Protein AF-A0A1U7HPR0-F1 (afdb_monomer)

Mean predicted aligned error: 5.48 Å

Solvent-accessible surface area (backbone atoms only — not comparable to full-atom values): 3078 Å² total; per-residue (Å²): 130,82,76,76,55,69,67,59,57,51,53,53,49,51,39,47,78,70,61,75,49,54,62,64,54,48,13,62,75,71,75,48,52,45,68,54,48,52,56,49,51,55,62,54,52,67,69,70,74,124

InterPro domains:
 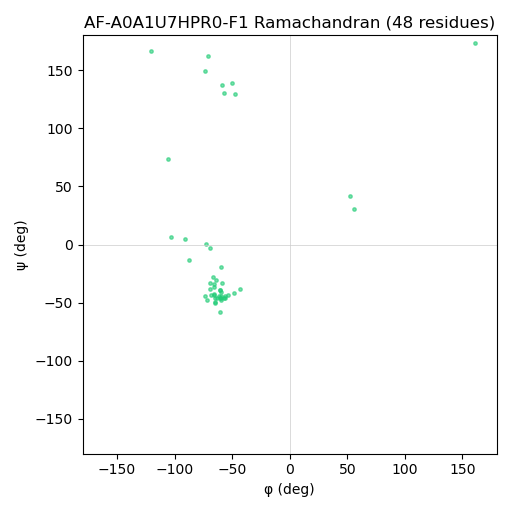 IPR009057 Homedomain-like superfamily [SSF46689] (1-45)
  IPR036388 Winged helix-like DNA-binding domain superfamily [G3DSA:1.10.10.10] (1-48)
  IPR055247 Insertion element IS150 protein InsJ-like, helix-turn-helix domain [PF13518] (9-46)

Radius of gyration: 10.56 Å; Cα contacts (8 Å, |Δi|>4): 29; chains: 1; bounding box: 26×17×31 Å

Foldseek 3Di:
DPPDPPVLLVVLVVCVVVCVDDLCVSCVVSVHDSVVSVVSVVVVVVVVPD

Organism: NCBI:txid1921803

pLDDT: mean 85.11, std 16.3, range [40.84, 97.19]

Structure (mmCIF, N/CA/C/O backbone):
data_AF-A0A1U7HPR0-F1
#
_entry.id   AF-A0A1U7HPR0-F1
#
loop_
_atom_site.group_PDB
_atom_site.id
_atom_site.type_symbol
_atom_site.label_atom_id
_atom_site.label_alt_id
_atom_site.label_comp_id
_atom_site.label_asym_id
_atom_site.label_entity_id
_atom_site.label_seq_id
_atom_site.pdbx_PDB_ins_code
_atom_site.Cartn_x
_atom_site.Cartn_y
_atom_site.Cartn_z
_atom_site.occupancy
_atom_site.B_iso_or_equiv
_atom_site.auth_seq_id
_atom_site.auth_comp_id
_atom_site.auth_asym_id
_atom_site.auth_atom_id
_atom_site.pdbx_PDB_model_num
ATOM 1 N N . MET A 1 1 ? -16.238 -10.917 1.707 1.00 50.12 1 MET A N 1
ATOM 2 C CA . MET A 1 1 ? -15.283 -9.782 1.703 1.00 50.12 1 MET A CA 1
ATOM 3 C C . MET A 1 1 ? -15.682 -8.833 0.586 1.00 50.12 1 MET A C 1
ATOM 5 O O . MET A 1 1 ? -15.667 -9.261 -0.561 1.00 50.12 1 MET A O 1
ATOM 9 N N . LYS A 1 2 ? -16.083 -7.589 0.889 1.00 52.62 2 LYS A N 1
ATOM 10 C CA . LYS A 1 2 ? -16.255 -6.576 -0.167 1.00 52.62 2 LYS A CA 1
ATOM 11 C C . LYS A 1 2 ? -14.905 -6.4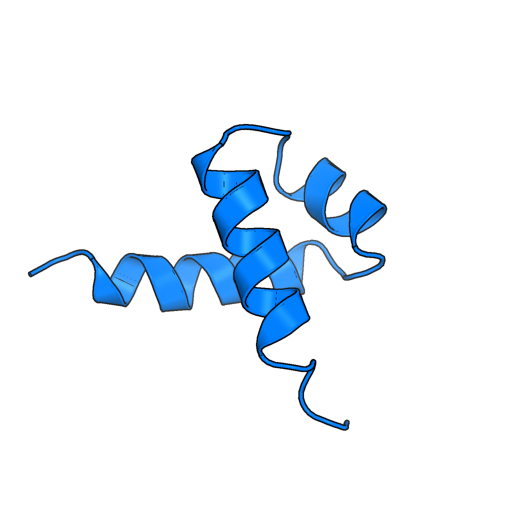02 -0.882 1.00 52.62 2 LYS A C 1
ATOM 13 O O . LYS A 1 2 ? -13.881 -6.394 -0.192 1.00 52.62 2 LYS A O 1
ATOM 18 N N . PRO A 1 3 ? -14.862 -6.310 -2.222 1.00 59.66 3 PRO A N 1
ATOM 19 C CA . PRO A 1 3 ? -13.622 -5.978 -2.902 1.00 59.66 3 PRO A CA 1
ATOM 20 C C . PRO A 1 3 ? -13.135 -4.641 -2.344 1.00 59.66 3 PRO A C 1
ATOM 22 O O . PRO A 1 3 ? -13.914 -3.696 -2.243 1.00 59.66 3 PRO A O 1
ATOM 25 N N . TYR A 1 4 ? -11.862 -4.569 -1.946 1.00 61.50 4 TYR A N 1
ATOM 26 C CA . TYR A 1 4 ? -11.228 -3.276 -1.716 1.00 61.50 4 TYR A CA 1
ATOM 27 C C . TYR A 1 4 ? -11.540 -2.374 -2.909 1.00 61.50 4 TYR A C 1
ATOM 29 O O . TYR A 1 4 ? -11.369 -2.814 -4.052 1.00 61.50 4 TYR A O 1
ATOM 37 N N . SER A 1 5 ? -12.018 -1.159 -2.637 1.00 74.06 5 SER A N 1
ATOM 38 C CA . SER A 1 5 ? -12.311 -0.173 -3.673 1.00 74.06 5 SER A CA 1
ATOM 39 C C . SER A 1 5 ? -11.101 -0.047 -4.600 1.00 74.06 5 SER A C 1
ATOM 41 O O . SER A 1 5 ? -9.964 -0.064 -4.120 1.00 74.06 5 SER A O 1
ATOM 43 N N . LEU A 1 6 ? -11.334 0.052 -5.913 1.00 72.56 6 LEU A N 1
ATOM 44 C CA . LEU A 1 6 ? -10.290 0.246 -6.937 1.00 72.56 6 LEU A CA 1
ATOM 45 C C . LEU A 1 6 ? -9.249 1.294 -6.512 1.00 72.56 6 LEU A C 1
ATOM 47 O O . LEU A 1 6 ? -8.048 1.073 -6.657 1.00 72.56 6 LEU A O 1
ATOM 51 N N . ASP A 1 7 ? -9.731 2.348 -5.859 1.00 86.50 7 ASP A N 1
ATOM 52 C CA . ASP A 1 7 ? -8.959 3.442 -5.282 1.00 86.50 7 ASP A CA 1
ATOM 53 C C . ASP A 1 7 ? -7.845 2.989 -4.311 1.00 86.50 7 ASP A C 1
ATOM 55 O O . ASP A 1 7 ? -6.706 3.440 -4.417 1.00 86.50 7 ASP A O 1
ATOM 59 N N . LEU A 1 8 ? -8.109 2.025 -3.413 1.00 90.31 8 LEU A N 1
ATOM 60 C CA . LEU A 1 8 ? -7.094 1.530 -2.470 1.00 90.31 8 LEU A CA 1
ATOM 61 C C . LEU A 1 8 ? -5.964 0.803 -3.203 1.00 90.31 8 LEU A C 1
ATOM 63 O O . LEU A 1 8 ? -4.792 0.969 -2.874 1.00 90.31 8 LEU A O 1
ATOM 67 N N . ARG A 1 9 ? -6.318 -0.021 -4.194 1.00 90.88 9 ARG A N 1
ATOM 68 C CA . ARG A 1 9 ? -5.337 -0.785 -4.970 1.00 90.88 9 ARG A CA 1
ATOM 69 C C . ARG A 1 9 ? -4.441 0.151 -5.772 1.00 90.88 9 ARG A C 1
ATOM 71 O O . ARG A 1 9 ? -3.227 -0.004 -5.722 1.00 90.88 9 ARG A O 1
ATOM 78 N N . GLN A 1 10 ? -5.038 1.140 -6.436 1.00 91.12 10 GLN A N 1
ATOM 79 C CA . GLN A 1 10 ? -4.306 2.161 -7.184 1.00 91.12 10 GLN A CA 1
ATOM 80 C C . GLN A 1 10 ? -3.366 2.957 -6.273 1.00 91.12 10 GLN A C 1
ATOM 82 O O . GLN A 1 10 ? -2.190 3.085 -6.595 1.00 91.12 10 GLN A O 1
ATOM 87 N N . LYS A 1 11 ? -3.829 3.399 -5.097 1.00 93.69 11 LYS A N 1
ATOM 88 C CA . LYS A 1 11 ? -2.986 4.118 -4.126 1.00 93.69 11 LYS A CA 1
ATOM 89 C C . LYS A 1 11 ? -1.797 3.294 -3.626 1.00 93.69 11 LYS A C 1
ATOM 91 O O . LYS A 1 11 ? -0.714 3.846 -3.470 1.00 93.69 11 LYS A O 1
ATOM 96 N N . ILE A 1 12 ? -1.975 1.989 -3.393 1.00 94.31 12 ILE A N 1
ATOM 97 C CA . ILE A 1 12 ? -0.869 1.100 -2.995 1.00 94.31 12 ILE A CA 1
ATOM 98 C C . ILE A 1 12 ? 0.163 0.971 -4.121 1.00 94.31 12 ILE A C 1
ATOM 100 O O . ILE A 1 12 ? 1.357 1.023 -3.839 1.00 94.31 12 ILE A O 1
ATOM 104 N N . VAL A 1 13 ? -0.282 0.800 -5.371 1.00 93.00 13 VAL A N 1
ATOM 105 C CA . VAL A 1 13 ? 0.622 0.684 -6.529 1.00 93.00 13 VAL A CA 1
ATOM 106 C C . VAL A 1 13 ? 1.384 1.984 -6.744 1.00 93.00 13 VAL A C 1
ATOM 108 O O . VAL A 1 13 ? 2.602 1.948 -6.791 1.00 93.00 13 VAL A O 1
ATOM 111 N N . ILE A 1 14 ? 0.702 3.131 -6.773 1.00 94.00 14 ILE A N 1
ATOM 112 C CA . ILE A 1 14 ? 1.346 4.442 -6.948 1.00 94.00 14 ILE A CA 1
ATOM 113 C C . ILE A 1 14 ? 2.404 4.679 -5.865 1.00 94.00 14 ILE A C 1
ATOM 115 O O . ILE A 1 14 ? 3.529 5.044 -6.181 1.00 94.00 14 ILE A O 1
ATOM 119 N N . ALA A 1 15 ? 2.085 4.403 -4.597 1.00 95.50 15 ALA A N 1
ATOM 120 C CA . ALA A 1 15 ? 3.049 4.558 -3.508 1.00 95.50 15 ALA A CA 1
ATOM 121 C C . ALA A 1 15 ? 4.254 3.604 -3.630 1.00 95.50 15 ALA A C 1
ATOM 123 O O . ALA A 1 15 ? 5.350 3.939 -3.183 1.00 95.50 15 ALA A O 1
ATOM 124 N N . TYR A 1 16 ? 4.062 2.417 -4.215 1.00 94.69 16 TYR A N 1
ATOM 125 C CA . TYR A 1 16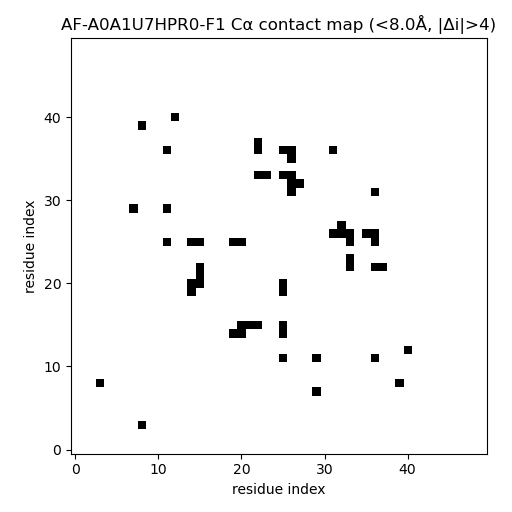 ? 5.150 1.485 -4.507 1.00 94.69 16 TYR A CA 1
ATOM 126 C C . TYR A 1 16 ? 6.035 1.978 -5.659 1.00 94.69 16 TYR A C 1
ATOM 128 O O . TYR A 1 16 ? 7.251 2.016 -5.497 1.00 94.69 16 TYR A O 1
ATOM 136 N N . GLU A 1 17 ? 5.434 2.413 -6.771 1.00 93.25 17 GLU A N 1
ATOM 137 C CA . GLU A 1 17 ? 6.141 2.977 -7.933 1.00 93.25 17 GLU A CA 1
ATOM 138 C C . GLU A 1 17 ? 6.934 4.239 -7.558 1.00 93.25 17 GLU A C 1
ATOM 140 O O . GLU A 1 17 ? 8.082 4.407 -7.962 1.00 93.25 17 GLU A O 1
ATOM 145 N N . ASN A 1 18 ? 6.365 5.084 -6.694 1.00 95.31 18 ASN A N 1
ATOM 146 C CA . ASN A 1 18 ? 7.019 6.274 -6.142 1.00 95.31 18 ASN A CA 1
ATOM 147 C C . ASN A 1 18 ? 8.109 5.956 -5.101 1.00 95.31 18 ASN A C 1
ATOM 149 O O . ASN A 1 18 ? 8.690 6.876 -4.528 1.00 95.31 18 ASN A O 1
ATOM 153 N N . GLN A 1 19 ? 8.364 4.676 -4.803 1.00 93.75 19 GLN A N 1
ATOM 154 C CA . GLN A 1 19 ? 9.340 4.232 -3.805 1.00 93.75 19 GLN A CA 1
ATOM 155 C C . GLN A 1 19 ? 9.096 4.826 -2.400 1.00 93.75 19 GLN A C 1
ATOM 157 O O . GLN A 1 19 ? 10.021 4.967 -1.603 1.00 93.75 19 GLN A O 1
ATOM 162 N N . GLU A 1 20 ? 7.835 5.112 -2.042 1.00 95.25 20 GLU A N 1
ATOM 163 C CA . GLU A 1 20 ? 7.449 5.711 -0.747 1.00 95.25 20 GLU A CA 1
ATOM 164 C C . GLU A 1 20 ? 7.653 4.755 0.449 1.00 95.25 20 GLU A C 1
ATOM 166 O O . GLU A 1 20 ? 7.402 5.109 1.604 1.00 95.25 20 GLU A O 1
ATOM 171 N N . GLY A 1 21 ? 8.081 3.519 0.189 1.00 93.69 21 GLY A N 1
ATOM 172 C CA . GLY A 1 21 ? 8.503 2.567 1.203 1.00 93.69 21 GLY A CA 1
ATOM 173 C C . GLY A 1 21 ? 8.501 1.120 0.723 1.00 93.69 21 GLY A C 1
ATOM 174 O O . GLY A 1 21 ? 8.027 0.766 -0.354 1.00 93.69 21 GLY A O 1
ATOM 175 N N . SER A 1 22 ? 9.006 0.245 1.583 1.00 95.00 22 SER A N 1
ATOM 176 C CA . SER A 1 22 ? 8.977 -1.204 1.382 1.00 95.00 22 SER A CA 1
ATOM 177 C C . SER A 1 22 ? 7.563 -1.789 1.531 1.00 95.00 22 SER A C 1
ATOM 179 O O . SER A 1 22 ? 6.685 -1.204 2.166 1.00 95.00 22 SER A O 1
ATOM 181 N N . ILE A 1 23 ? 7.347 -3.013 1.029 1.00 94.50 23 ILE A N 1
ATOM 182 C CA . ILE A 1 23 ? 6.059 -3.740 1.102 1.00 94.50 23 ILE A CA 1
ATOM 183 C C . ILE A 1 23 ? 5.455 -3.725 2.517 1.00 94.50 23 ILE A C 1
ATOM 185 O O . ILE A 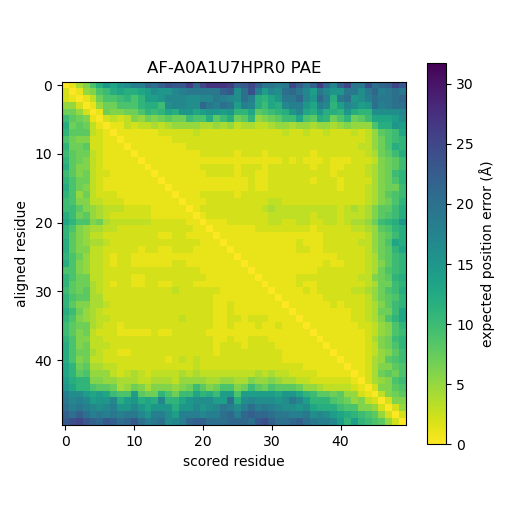1 23 ? 4.250 -3.535 2.680 1.00 94.50 23 ILE A O 1
ATOM 189 N N . ARG A 1 24 ? 6.283 -3.904 3.555 1.00 95.62 24 ARG A N 1
ATOM 190 C CA . ARG A 1 24 ? 5.836 -3.900 4.958 1.00 95.62 24 ARG A CA 1
ATOM 191 C C . ARG A 1 24 ? 5.397 -2.508 5.427 1.00 95.62 24 ARG A C 1
ATOM 193 O O . ARG A 1 24 ? 4.415 -2.398 6.158 1.00 95.62 24 ARG A O 1
ATOM 200 N N . GLN A 1 25 ? 6.098 -1.457 5.001 1.00 97.19 25 GLN A N 1
ATOM 201 C CA . GLN A 1 25 ? 5.744 -0.071 5.323 1.00 97.19 25 GLN A CA 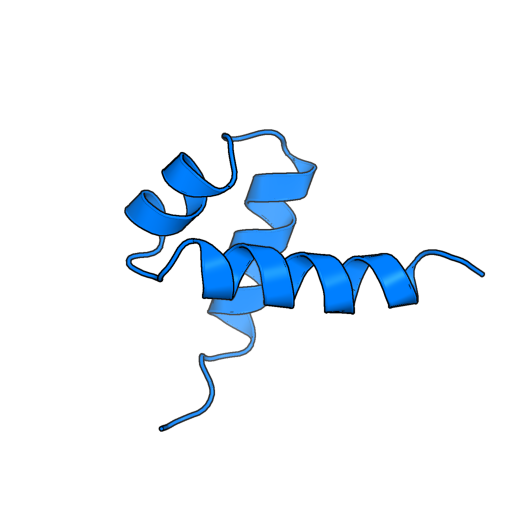1
ATOM 202 C C . GLN A 1 25 ? 4.439 0.335 4.632 1.00 97.19 25 GLN A C 1
ATOM 204 O O . GLN A 1 25 ? 3.548 0.879 5.285 1.00 97.19 25 GLN A O 1
ATOM 209 N N . LEU A 1 26 ? 4.277 -0.020 3.353 1.00 96.25 26 LEU A N 1
ATOM 210 C CA . LEU A 1 26 ? 3.034 0.200 2.611 1.00 96.25 26 LEU A CA 1
ATOM 211 C C . LEU A 1 26 ? 1.865 -0.563 3.249 1.00 96.25 26 LEU A C 1
ATOM 213 O O . LEU A 1 26 ? 0.806 0.014 3.484 1.00 96.25 26 LEU A O 1
ATOM 217 N N . ALA A 1 27 ? 2.068 -1.825 3.632 1.00 96.56 27 ALA A N 1
ATOM 218 C CA . ALA A 1 27 ? 1.051 -2.619 4.318 1.00 96.56 27 ALA A CA 1
ATOM 219 C C . ALA A 1 27 ? 0.557 -1.946 5.612 1.00 96.56 27 ALA A C 1
ATOM 221 O O . ALA A 1 27 ? -0.650 -1.798 5.816 1.00 96.56 27 ALA A O 1
ATOM 222 N N . LYS A 1 28 ? 1.484 -1.450 6.443 1.00 97.06 28 LYS A N 1
ATOM 223 C CA . LYS A 1 28 ? 1.153 -0.710 7.669 1.00 97.06 28 LYS A CA 1
ATOM 224 C C . LYS A 1 28 ? 0.398 0.591 7.370 1.00 97.06 28 LYS A C 1
ATOM 226 O O . LYS A 1 28 ? -0.617 0.853 8.012 1.00 97.06 28 LYS A O 1
ATOM 231 N N . ARG A 1 29 ? 0.853 1.380 6.388 1.00 95.62 29 ARG A N 1
ATOM 232 C CA . ARG A 1 29 ? 0.226 2.655 5.986 1.00 95.62 29 ARG A CA 1
ATOM 233 C C . ARG A 1 29 ? -1.215 2.472 5.516 1.00 95.62 29 ARG A C 1
ATOM 235 O O . ARG A 1 29 ? -2.091 3.227 5.921 1.00 95.62 29 ARG A O 1
ATOM 242 N N . PHE A 1 30 ? -1.460 1.451 4.700 1.00 94.44 30 PHE A N 1
ATOM 243 C CA . PHE A 1 30 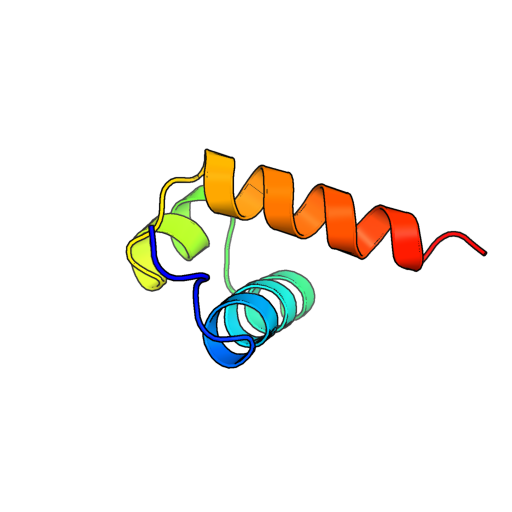? -2.776 1.170 4.124 1.00 94.44 30 PHE A CA 1
ATOM 244 C C . PHE A 1 30 ? -3.632 0.219 4.973 1.00 94.44 30 PHE A C 1
ATOM 246 O O . PHE A 1 30 ? -4.735 -0.132 4.559 1.00 94.44 30 PHE A O 1
ATOM 253 N N . LYS A 1 31 ? -3.158 -0.178 6.165 1.00 95.25 31 LYS A N 1
ATOM 254 C CA . LYS A 1 31 ? -3.845 -1.102 7.088 1.00 95.25 31 LYS A CA 1
ATOM 255 C C . LYS A 1 31 ? -4.264 -2.417 6.410 1.00 95.25 31 LYS A C 1
ATOM 257 O O . LYS A 1 31 ? -5.359 -2.930 6.632 1.00 95.25 31 LYS A O 1
ATOM 262 N N . VAL A 1 32 ? -3.379 -2.964 5.580 1.00 94.44 32 VAL A N 1
ATOM 263 C CA . VAL A 1 32 ? -3.548 -4.258 4.900 1.00 94.44 32 VAL A CA 1
ATOM 264 C C . VAL A 1 32 ? -2.422 -5.211 5.288 1.00 94.44 32 VAL A C 1
ATOM 266 O O . VAL A 1 32 ? -1.406 -4.799 5.842 1.00 94.44 32 VAL A O 1
ATOM 269 N N . SER A 1 33 ? -2.574 -6.501 4.990 1.00 96.50 33 SER A N 1
ATOM 270 C CA . SER A 1 33 ? -1.481 -7.453 5.198 1.00 96.50 33 SER A CA 1
ATOM 271 C C . SER A 1 33 ? -0.371 -7.278 4.147 1.00 96.50 33 SER A C 1
ATOM 273 O O . SER A 1 33 ? -0.657 -6.937 2.994 1.00 96.50 33 SER A O 1
ATOM 275 N N . PRO A 1 34 ? 0.900 -7.559 4.486 1.00 96.00 34 PRO A N 1
ATOM 276 C CA . PRO A 1 34 ? 1.998 -7.544 3.515 1.00 96.00 34 PRO A CA 1
ATOM 277 C C . PRO A 1 34 ? 1.771 -8.525 2.354 1.00 96.00 34 PRO A C 1
ATOM 279 O O . PRO A 1 34 ? 2.098 -8.206 1.212 1.00 96.00 34 PRO A O 1
ATOM 282 N N . ASP A 1 35 ? 1.125 -9.668 2.597 1.00 95.88 35 ASP A N 1
ATOM 283 C CA . ASP A 1 35 ? 0.723 -10.605 1.538 1.00 95.88 35 ASP A CA 1
ATOM 284 C C . ASP A 1 35 ? -0.350 -10.041 0.602 1.00 95.88 35 ASP A C 1
ATOM 286 O O . ASP A 1 35 ? -0.429 -10.435 -0.564 1.00 95.88 35 ASP A O 1
ATOM 290 N N . CYS A 1 36 ? -1.197 -9.124 1.082 1.00 94.06 36 CYS A N 1
ATOM 291 C CA . CYS A 1 36 ? -2.136 -8.405 0.226 1.00 94.06 36 CYS A CA 1
ATOM 292 C C . CYS A 1 36 ? -1.370 -7.525 -0.766 1.00 94.06 36 CYS A C 1
ATOM 294 O O . CYS A 1 36 ? -1.575 -7.661 -1.970 1.00 94.06 36 CYS A O 1
ATOM 296 N N . VAL A 1 37 ? -0.425 -6.718 -0.273 1.00 94.69 37 VAL A N 1
ATOM 297 C CA . VAL A 1 37 ? 0.431 -5.855 -1.103 1.00 94.69 37 VAL A CA 1
ATOM 298 C C . VAL A 1 37 ? 1.252 -6.687 -2.091 1.00 94.69 37 VAL A C 1
ATOM 300 O O . VAL A 1 37 ? 1.246 -6.404 -3.283 1.00 94.69 37 VAL A O 1
ATOM 303 N N . ARG A 1 38 ? 1.884 -7.780 -1.644 1.00 94.44 38 ARG A N 1
ATOM 304 C CA . ARG A 1 38 ? 2.675 -8.658 -2.522 1.00 94.44 38 ARG A CA 1
ATOM 3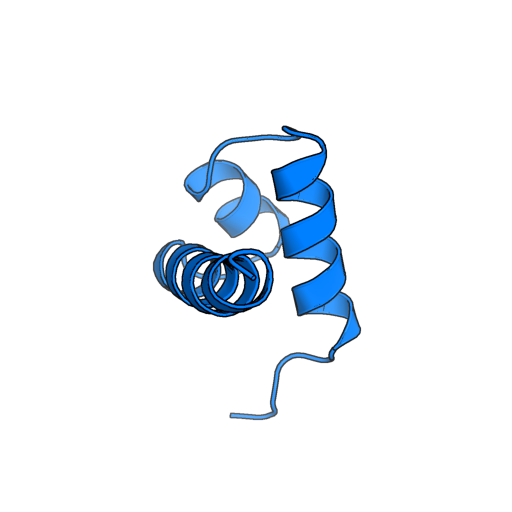05 C C . ARG A 1 38 ? 1.843 -9.262 -3.655 1.00 94.44 38 ARG A C 1
ATOM 307 O O . ARG A 1 38 ? 2.270 -9.241 -4.807 1.00 94.44 38 ARG A O 1
ATOM 314 N N . ARG A 1 39 ? 0.661 -9.810 -3.345 1.00 94.19 39 ARG A N 1
ATOM 315 C CA . ARG A 1 39 ? -0.242 -10.387 -4.360 1.00 94.19 39 ARG A CA 1
ATOM 316 C C . ARG A 1 39 ? -0.778 -9.326 -5.314 1.00 94.19 39 ARG A C 1
ATOM 318 O O . ARG A 1 39 ? -0.935 -9.614 -6.498 1.00 94.19 39 ARG A O 1
ATOM 325 N N . LEU A 1 40 ? -1.040 -8.126 -4.799 1.00 92.31 40 LEU A N 1
ATOM 326 C CA . LEU A 1 40 ? -1.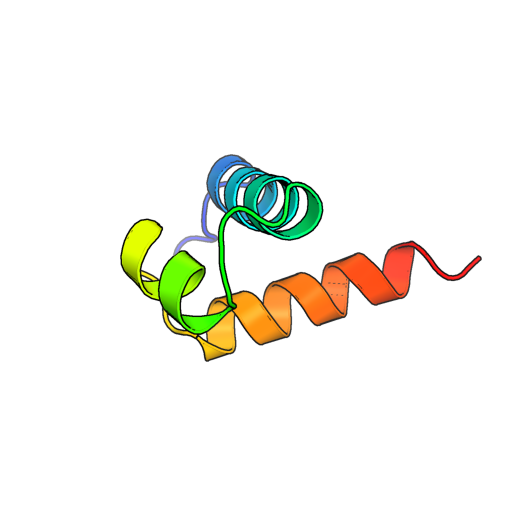464 -6.984 -5.592 1.00 92.31 40 LEU A CA 1
ATOM 327 C C . LEU A 1 40 ? -0.393 -6.622 -6.621 1.00 92.31 40 LEU A C 1
ATOM 329 O O . LEU A 1 40 ? -0.658 -6.701 -7.816 1.00 92.31 40 LEU A O 1
ATOM 333 N N . LEU A 1 41 ? 0.823 -6.325 -6.160 1.00 91.75 41 LEU A N 1
ATOM 334 C CA . LEU A 1 41 ? 1.942 -5.935 -7.017 1.00 91.75 41 LEU A CA 1
ATOM 335 C C . LEU A 1 41 ? 2.281 -7.018 -8.041 1.00 91.75 41 LEU A C 1
ATOM 337 O O . LEU A 1 41 ? 2.454 -6.698 -9.208 1.00 91.75 41 LEU A O 1
ATOM 341 N N . LYS A 1 42 ? 2.271 -8.303 -7.654 1.00 91.31 42 LYS A N 1
ATOM 342 C CA . LYS A 1 42 ? 2.480 -9.412 -8.599 1.00 91.31 42 LYS A CA 1
ATOM 343 C C . LYS A 1 42 ? 1.468 -9.379 -9.751 1.00 91.31 42 LYS A C 1
ATOM 345 O O . LYS A 1 42 ? 1.859 -9.546 -10.897 1.00 91.31 42 LYS A O 1
ATOM 350 N N . ARG A 1 43 ? 0.183 -9.143 -9.458 1.00 87.56 43 ARG A N 1
ATOM 351 C CA . ARG A 1 43 ? -0.873 -9.059 -10.482 1.00 87.56 43 ARG A CA 1
ATOM 352 C C . ARG A 1 43 ? -0.736 -7.812 -11.365 1.00 87.56 43 ARG A C 1
ATOM 354 O O . ARG A 1 43 ? -1.069 -7.901 -12.539 1.00 87.56 43 ARG A O 1
ATOM 361 N N . TYR A 1 44 ? -0.253 -6.693 -10.824 1.00 83.44 44 TYR A N 1
ATOM 362 C CA . TYR A 1 44 ? 0.005 -5.479 -11.606 1.00 83.44 44 TYR A CA 1
ATOM 363 C C . TYR A 1 44 ? 1.247 -5.609 -12.496 1.00 83.44 44 TYR A C 1
ATOM 365 O O . TYR A 1 44 ? 1.171 -5.290 -13.674 1.00 83.44 44 TYR A O 1
ATOM 373 N N . HIS A 1 45 ? 2.355 -6.154 -11.986 1.00 72.62 45 HIS A N 1
ATOM 374 C CA . HIS A 1 45 ? 3.595 -6.313 -12.755 1.00 72.62 45 HIS A CA 1
ATOM 375 C C . HIS A 1 45 ? 3.462 -7.303 -13.916 1.00 72.62 45 HIS A C 1
ATOM 377 O O . HIS A 1 45 ? 4.050 -7.084 -14.968 1.00 72.62 45 HIS A O 1
ATOM 383 N N . THR A 1 46 ? 2.662 -8.367 -13.766 1.00 62.66 46 THR A N 1
ATOM 384 C CA . THR A 1 46 ? 2.357 -9.284 -14.882 1.00 62.66 46 THR A CA 1
ATOM 385 C C . THR A 1 46 ? 1.676 -8.569 -16.058 1.00 62.66 46 THR A C 1
ATOM 387 O O . THR A 1 46 ? 1.718 -9.075 -17.170 1.00 62.66 46 THR A O 1
ATOM 390 N N . PHE A 1 47 ? 1.085 -7.390 -15.840 1.00 54.69 47 PHE A N 1
ATOM 391 C CA . PHE A 1 47 ? 0.444 -6.595 -16.887 1.00 54.69 47 PHE A CA 1
ATOM 392 C C . PHE A 1 47 ? 1.408 -5.644 -17.626 1.00 54.69 47 PHE A C 1
ATOM 394 O O . PHE A 1 47 ? 1.045 -5.134 -18.676 1.00 54.69 47 PHE A O 1
ATOM 401 N N . VAL A 1 48 ? 2.622 -5.409 -17.102 1.00 52.25 48 VAL A N 1
ATOM 402 C CA . VAL A 1 48 ? 3.614 -4.453 -17.655 1.00 52.25 48 VAL A CA 1
ATOM 403 C C . VAL A 1 48 ? 4.751 -5.169 -18.414 1.00 52.25 48 VAL A C 1
ATOM 405 O O . VAL A 1 48 ? 5.712 -4.545 -18.840 1.00 52.25 48 VAL A O 1
ATOM 408 N N . VAL A 1 49 ? 4.657 -6.490 -18.608 1.00 42.69 49 VAL A N 1
ATOM 409 C CA . VAL A 1 49 ? 5.600 -7.269 -19.433 1.00 42.69 49 VAL A CA 1
ATOM 410 C C . VAL A 1 49 ? 4.922 -7.649 -20.754 1.00 42.69 49 VAL A C 1
ATOM 412 O O . VAL A 1 49 ? 4.523 -8.798 -20.907 1.00 42.69 49 VAL A O 1
ATOM 415 N N . TYR A 1 50 ? 4.752 -6.680 -21.658 1.00 40.84 50 TYR A N 1
ATOM 416 C CA . TYR A 1 50 ? 4.498 -6.852 -23.100 1.00 40.84 50 TYR A CA 1
ATOM 417 C C . TYR A 1 50 ? 4.991 -5.619 -23.855 1.00 40.84 50 TYR A C 1
ATOM 419 O O . TYR A 1 50 ? 4.716 -4.498 -23.368 1.00 40.84 50 TYR A O 1
#

Nearest PDB structures (foldseek):
  7bhy-assembly1_A  TM=8.395E-01  e=2.720E-01  Bacillus subtilis subsp. subtilis str. 168
  2efo-assembly1_A  TM=6.838E-01  e=4.031E-01  Sulfurisphaera tokodaii str. 7
  5duk-assembly1_B  TM=7.305E-01  e=1.151E+00  Thermoplasmatales archaeon SCGC AB-539-N05
  3vfz-assembly3_B  TM=7.265E-01  e=2.367E+00  Mycobacterium tuberculosis
  5x80-assembly2_D  TM=6.440E-01  e=2.698E+00  Mycobacterium tuberculosis H37Rv

Secondary structure (DSSP, 8-state):
-PPPPHHHHHHHHHHHHTT-S-HHHHHHHTTS-HHHHHHHHHHHHTTS--

Sequence (50 aa):
MKPYSLDLRQKIVIAYENQE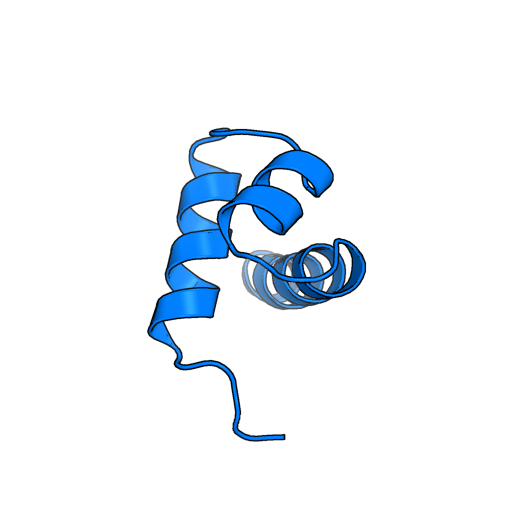GSIRQLAKRFKVSPDCVRRLLKRYHTFVVY